Protein AF-A0A5K0VNT0-F1 (afdb_monomer)

Nearest PDB structures (foldseek):
  3ns5-assembly2_B  TM=8.985E-01  e=3.553E-05  Saccharomyces cerevisiae
  3ns6-assembly1_A  TM=9.256E-01  e=9.520E-05  Saccharomyces cerevisiae
  4uer-assembly1_b  TM=9.353E-01  e=1.238E-04  Lachancea kluyveri
  5kw1-assembly1_A  TM=8.447E-01  e=2.543E-03  Homo sapiens
  5kvy-assembly1_B  TM=8.331E-01  e=3.532E-03  Homo sapiens

Organism: NCBI:txid210225

Structure (mmCIF, N/CA/C/O backbone):
data_AF-A0A5K0VNT0-F1
#
_entry.id   AF-A0A5K0VNT0-F1
#
loop_
_atom_site.group_PDB
_atom_site.id
_atom_site.type_symbol
_atom_site.label_atom_id
_atom_site.label_alt_id
_atom_site.label_comp_id
_atom_site.label_asym_id
_atom_site.label_entity_id
_atom_site.label_seq_id
_atom_site.pdbx_PDB_ins_code
_atom_site.Cartn_x
_atom_site.Cartn_y
_atom_site.Cartn_z
_atom_site.occupancy
_atom_site.B_iso_or_equiv
_atom_site.auth_seq_id
_atom_site.auth_comp_id
_atom_site.auth_asym_id
_atom_site.auth_atom_id
_atom_site.pdbx_PDB_model_num
ATOM 1 N N . ASP A 1 1 ? 24.158 48.956 -4.326 1.00 42.78 1 ASP A N 1
ATOM 2 C CA . ASP A 1 1 ? 23.806 47.753 -5.093 1.00 42.78 1 ASP A CA 1
ATOM 3 C C . ASP A 1 1 ? 23.844 46.566 -4.155 1.00 42.78 1 ASP A C 1
ATOM 5 O O . ASP A 1 1 ? 24.860 45.894 -4.050 1.00 42.78 1 ASP A O 1
ATOM 9 N N . ASP A 1 2 ? 22.762 46.396 -3.398 1.00 48.16 2 ASP A N 1
ATOM 10 C CA . ASP A 1 2 ? 22.486 45.163 -2.665 1.00 48.16 2 ASP A CA 1
ATOM 11 C C . ASP A 1 2 ? 21.797 44.226 -3.658 1.00 48.16 2 ASP A C 1
ATOM 13 O O . ASP A 1 2 ? 20.595 44.320 -3.910 1.00 48.16 2 ASP A O 1
ATOM 17 N N . GLU A 1 3 ? 22.601 43.403 -4.326 1.00 53.12 3 GLU A N 1
ATOM 18 C CA . GLU A 1 3 ? 22.109 42.252 -5.075 1.00 53.12 3 GLU A CA 1
ATOM 19 C C . GLU A 1 3 ? 21.756 41.172 -4.044 1.00 53.12 3 GLU A C 1
ATOM 21 O O . GLU A 1 3 ? 22.585 40.339 -3.677 1.00 53.12 3 GLU A O 1
ATOM 26 N N . ASP A 1 4 ? 20.528 41.227 -3.521 1.00 55.72 4 ASP A N 1
ATOM 27 C CA . ASP A 1 4 ? 19.900 40.099 -2.835 1.00 55.72 4 ASP A CA 1
ATOM 28 C C . ASP A 1 4 ? 19.829 38.931 -3.829 1.00 55.72 4 ASP A C 1
ATOM 30 O O . ASP A 1 4 ? 18.909 38.814 -4.644 1.00 55.72 4 ASP A O 1
ATOM 34 N N . VAL A 1 5 ? 20.853 38.078 -3.793 1.00 59.41 5 VAL A N 1
ATOM 35 C CA . VAL A 1 5 ? 20.870 36.787 -4.472 1.00 59.41 5 VAL A CA 1
ATOM 36 C C . VAL A 1 5 ? 19.773 35.952 -3.828 1.00 59.41 5 VAL A C 1
ATOM 38 O O . VAL A 1 5 ? 19.949 35.371 -2.760 1.00 59.41 5 VAL A O 1
ATOM 41 N N . ILE A 1 6 ? 18.609 35.928 -4.473 1.00 60.88 6 ILE A N 1
ATOM 42 C CA . ILE A 1 6 ? 17.539 34.990 -4.159 1.00 60.88 6 ILE A CA 1
ATOM 43 C C . ILE A 1 6 ? 18.101 33.613 -4.503 1.00 60.88 6 ILE A C 1
ATOM 45 O O . ILE A 1 6 ? 18.104 33.200 -5.663 1.00 60.88 6 ILE A O 1
ATOM 49 N N . GLU A 1 7 ? 18.643 32.941 -3.492 1.00 51.41 7 GLU A N 1
ATOM 50 C CA . GLU A 1 7 ? 19.031 31.542 -3.539 1.00 51.41 7 GLU A CA 1
ATOM 51 C C . GLU A 1 7 ? 17.740 30.762 -3.787 1.00 51.41 7 GLU A C 1
ATOM 53 O O . GLU A 1 7 ? 16.968 30.458 -2.880 1.00 51.41 7 GLU A O 1
ATOM 58 N N . SER A 1 8 ? 17.422 30.559 -5.066 1.00 51.34 8 SER A N 1
ATOM 59 C CA . SER A 1 8 ? 16.359 29.668 -5.481 1.00 51.34 8 SER A CA 1
ATOM 60 C C . SER A 1 8 ? 16.767 28.292 -4.986 1.00 51.34 8 SER A C 1
ATOM 62 O O . SER A 1 8 ? 17.549 27.613 -5.659 1.00 51.34 8 SER A O 1
ATOM 64 N N . GLU A 1 9 ? 16.286 27.923 -3.793 1.00 48.81 9 GLU 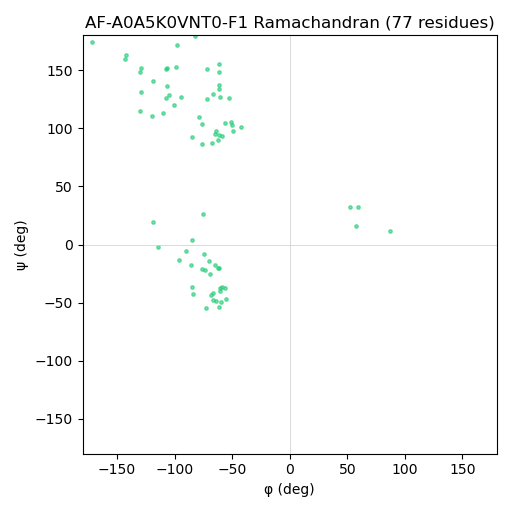A N 1
ATOM 65 C CA . GLU A 1 9 ? 16.185 26.546 -3.335 1.00 48.81 9 GLU A CA 1
ATOM 66 C C . GLU A 1 9 ? 15.679 25.772 -4.540 1.00 48.81 9 GLU A C 1
ATOM 68 O O . GLU A 1 9 ? 14.514 25.858 -4.941 1.00 48.81 9 GLU A O 1
ATOM 73 N N . THR A 1 10 ? 16.614 25.097 -5.199 1.00 48.31 10 THR A N 1
ATOM 74 C CA . THR A 1 10 ? 16.295 24.112 -6.204 1.00 48.31 10 THR A CA 1
ATOM 75 C C . THR A 1 10 ? 15.651 23.030 -5.373 1.00 48.31 10 THR A C 1
ATOM 77 O O . THR A 1 10 ? 16.352 22.200 -4.809 1.00 48.31 10 THR A O 1
ATOM 80 N N . LEU A 1 11 ? 14.335 23.152 -5.174 1.00 51.72 11 LEU A N 1
ATOM 81 C CA . LEU A 1 11 ? 13.476 22.118 -4.637 1.00 51.72 11 LEU A CA 1
ATOM 82 C C . LEU A 1 11 ? 13.834 20.898 -5.465 1.00 51.72 11 LEU A C 1
ATOM 84 O O . LEU A 1 11 ? 13.432 20.807 -6.628 1.00 51.72 11 LEU A O 1
ATOM 88 N N . GLU A 1 12 ? 14.700 20.046 -4.914 1.00 47.59 12 GLU A N 1
ATOM 89 C CA . GLU A 1 12 ? 14.992 18.742 -5.469 1.00 47.59 12 GLU A CA 1
ATOM 90 C C . GLU A 1 12 ? 13.618 18.127 -5.661 1.00 47.59 12 GLU A C 1
ATOM 92 O O . GLU A 1 12 ? 12.909 17.853 -4.692 1.00 47.59 12 GLU A O 1
ATOM 97 N N . TYR A 1 13 ? 13.178 18.063 -6.919 1.00 50.69 13 TYR A N 1
ATOM 98 C CA . TYR A 1 13 ? 11.957 17.376 -7.279 1.00 50.69 13 TYR A CA 1
ATOM 99 C C . TYR A 1 13 ? 12.170 15.970 -6.753 1.00 50.69 13 TYR A C 1
ATOM 101 O O . TYR A 1 13 ? 13.005 15.240 -7.294 1.00 50.69 13 TYR A O 1
ATOM 109 N N . ASP A 1 14 ? 11.507 15.672 -5.636 1.00 55.03 14 ASP A N 1
ATOM 110 C CA . ASP A 1 14 ? 11.658 14.437 -4.894 1.00 55.03 14 ASP A CA 1
ATOM 111 C C . ASP A 1 14 ? 11.520 13.299 -5.902 1.00 55.03 14 ASP A C 1
ATOM 113 O O . ASP A 1 14 ? 10.439 13.000 -6.417 1.00 55.03 14 ASP A O 1
ATOM 117 N N . SER A 1 15 ? 12.661 12.716 -6.267 1.00 54.59 15 SER A N 1
ATOM 118 C CA . SER A 1 15 ? 12.739 11.627 -7.235 1.00 54.59 15 SER A CA 1
ATOM 119 C C . SER A 1 15 ? 12.256 10.322 -6.589 1.00 54.59 15 SER A C 1
ATOM 121 O O . SER A 1 15 ? 12.686 9.246 -6.979 1.00 54.59 15 SER A O 1
ATOM 123 N N . GLY A 1 16 ? 11.395 10.396 -5.566 1.00 58.28 16 GLY A N 1
ATOM 124 C CA . GLY A 1 16 ? 10.835 9.261 -4.844 1.00 58.28 16 GLY A CA 1
ATOM 125 C C . GLY A 1 16 ? 9.586 8.670 -5.497 1.00 58.28 16 GLY A C 1
ATOM 126 O O . GLY A 1 16 ? 9.246 7.523 -5.225 1.00 58.28 16 GLY A O 1
ATOM 127 N N . PHE A 1 17 ? 8.916 9.396 -6.402 1.00 65.38 17 PHE A N 1
ATOM 128 C CA . PHE A 1 17 ? 7.685 8.911 -7.051 1.00 65.38 17 PHE A CA 1
ATOM 129 C C . PHE A 1 17 ? 7.905 8.126 -8.348 1.00 65.38 17 PHE A C 1
ATOM 131 O O . PHE A 1 17 ? 6.952 7.571 -8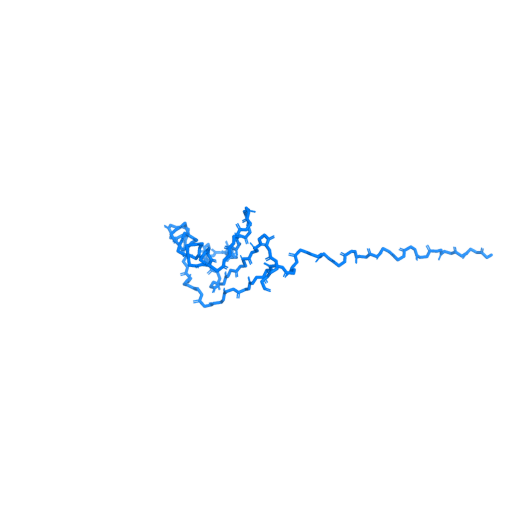.890 1.00 65.38 17 PHE A O 1
ATOM 138 N N . GLU A 1 18 ? 9.137 8.038 -8.850 1.00 75.69 18 GLU A N 1
ATOM 139 C CA . GLU A 1 18 ? 9.429 7.366 -10.125 1.00 75.69 18 GLU A CA 1
ATOM 140 C C . GLU A 1 18 ? 9.093 5.865 -10.127 1.00 75.69 18 GLU A C 1
ATOM 142 O O . GLU A 1 18 ? 8.891 5.290 -11.193 1.00 75.69 18 GLU A O 1
ATOM 147 N N . ASN A 1 19 ? 8.984 5.250 -8.945 1.00 87.12 19 ASN A N 1
ATOM 148 C CA . ASN A 1 19 ? 8.716 3.821 -8.775 1.00 87.12 19 ASN A CA 1
ATOM 149 C C . ASN A 1 19 ? 7.400 3.547 -8.030 1.00 87.12 19 ASN A C 1
ATOM 151 O O . ASN A 1 19 ? 7.233 2.461 -7.470 1.00 87.12 19 ASN A O 1
ATOM 155 N N . VAL A 1 20 ? 6.485 4.523 -7.977 1.00 89.69 20 VAL A N 1
ATOM 156 C CA . VAL A 1 20 ? 5.229 4.424 -7.220 1.00 89.69 20 VAL A CA 1
ATOM 157 C C . VAL A 1 20 ? 4.044 4.206 -8.155 1.00 89.69 20 VAL A C 1
ATOM 159 O O . VAL A 1 20 ? 3.811 4.982 -9.077 1.00 89.69 20 VAL A O 1
ATOM 162 N N . ILE A 1 21 ? 3.239 3.185 -7.868 1.00 92.44 21 ILE A N 1
ATOM 163 C CA . ILE A 1 21 ? 1.924 2.993 -8.487 1.00 92.44 21 ILE A CA 1
ATOM 164 C C . ILE A 1 21 ? 0.807 3.309 -7.492 1.00 92.44 21 ILE A C 1
ATOM 166 O O . ILE A 1 21 ? 0.960 3.119 -6.282 1.00 92.44 21 ILE A O 1
ATOM 170 N N . VAL A 1 22 ? -0.340 3.740 -8.018 1.00 93.88 22 VAL A N 1
ATOM 171 C CA . VAL A 1 22 ? -1.580 3.900 -7.251 1.00 93.88 22 VAL A CA 1
ATOM 172 C C . VAL A 1 22 ? -2.541 2.790 -7.646 1.00 93.88 22 VAL A C 1
ATOM 174 O O . VAL A 1 22 ? -2.829 2.596 -8.826 1.00 93.88 22 VAL A O 1
ATOM 177 N N . VAL A 1 23 ? -3.037 2.060 -6.652 1.00 95.00 23 VAL A N 1
ATOM 178 C CA . VAL A 1 23 ? -4.036 1.006 -6.834 1.00 95.00 23 VAL A CA 1
ATOM 179 C C . VAL A 1 23 ? -5.340 1.491 -6.228 1.00 95.00 23 VAL A C 1
ATOM 181 O O . VAL A 1 23 ? -5.418 1.661 -5.014 1.00 95.00 23 VAL A O 1
ATOM 184 N N . ASP A 1 24 ? -6.344 1.718 -7.069 1.00 96.38 24 ASP A N 1
ATOM 185 C CA . ASP A 1 24 ? -7.678 2.169 -6.662 1.00 96.38 24 ASP A CA 1
ATOM 186 C C . ASP A 1 24 ? -8.675 0.995 -6.565 1.00 96.38 24 ASP A C 1
ATOM 188 O O . ASP A 1 24 ? -8.379 -0.136 -6.964 1.00 96.38 24 ASP A O 1
ATOM 192 N N . ASN A 1 25 ? -9.871 1.272 -6.044 1.00 96.00 25 ASN A N 1
ATOM 193 C CA . ASN A 1 25 ? -10.991 0.343 -5.901 1.00 96.00 25 ASN A CA 1
ATOM 194 C C . ASN A 1 25 ? -10.673 -0.893 -5.032 1.00 96.00 25 ASN A C 1
ATOM 196 O O . ASN A 1 25 ? -11.199 -1.992 -5.235 1.00 96.00 25 ASN A O 1
ATOM 200 N N . LEU A 1 26 ? -9.810 -0.710 -4.033 1.00 96.31 26 LEU A N 1
ATOM 201 C CA . LEU A 1 26 ? -9.588 -1.672 -2.963 1.00 96.31 26 LEU A CA 1
ATOM 202 C C . LEU A 1 26 ? -10.792 -1.702 -2.007 1.00 96.31 26 LEU A C 1
ATOM 204 O O . LEU A 1 26 ? -11.469 -0.692 -1.800 1.00 96.31 26 LEU A O 1
ATOM 208 N N . PRO A 1 27 ? -11.063 -2.844 -1.357 1.00 96.25 27 PRO A N 1
ATOM 209 C CA . PRO A 1 27 ? -12.122 -2.925 -0.363 1.00 96.25 27 PRO A CA 1
ATOM 210 C C . PRO A 1 27 ? -11.863 -1.980 0.821 1.00 96.25 27 PRO A C 1
ATOM 212 O O . PRO A 1 27 ? -10.778 -1.950 1.404 1.00 96.25 27 PRO A O 1
ATOM 215 N N . VAL A 1 28 ? -12.911 -1.253 1.213 1.00 96.31 28 VAL A N 1
ATOM 216 C CA . VAL A 1 28 ? -12.921 -0.370 2.385 1.00 96.31 28 VAL A CA 1
ATOM 217 C C . VAL A 1 28 ? -13.114 -1.209 3.647 1.00 96.31 28 VAL A C 1
ATOM 219 O O . VAL A 1 28 ? -14.191 -1.765 3.885 1.00 96.31 28 VAL A O 1
ATOM 222 N N . VAL A 1 29 ? -12.068 -1.326 4.462 1.00 96.12 29 VAL A N 1
ATOM 223 C CA . VAL A 1 29 ? -12.037 -2.207 5.638 1.00 96.12 29 VAL A CA 1
ATOM 224 C C . VAL A 1 29 ? -11.587 -1.472 6.897 1.00 96.12 29 VAL A C 1
ATOM 226 O O . VAL A 1 29 ? -10.847 -0.500 6.815 1.00 96.12 29 VAL A O 1
ATOM 229 N N . GLY A 1 30 ? -12.044 -1.937 8.062 1.00 95.38 30 GLY A N 1
ATOM 230 C CA . GLY A 1 30 ? -11.560 -1.472 9.368 1.00 95.38 30 GLY A CA 1
ATOM 231 C C . GLY A 1 30 ? -10.250 -2.152 9.801 1.00 95.38 30 GLY A C 1
ATOM 232 O O . GLY A 1 30 ? -9.759 -3.038 9.089 1.00 95.38 30 GLY A O 1
ATOM 233 N N . PRO A 1 31 ? -9.713 -1.794 10.982 1.00 92.50 31 PRO A N 1
ATOM 234 C CA . PRO A 1 31 ? -8.397 -2.238 11.450 1.00 92.50 31 PRO A CA 1
ATOM 235 C C . PRO A 1 31 ? -8.279 -3.766 11.559 1.00 92.50 31 PRO A C 1
ATOM 237 O O . PRO A 1 31 ? -7.265 -4.322 11.154 1.00 92.50 31 PRO A O 1
ATOM 240 N N . ASP A 1 32 ? -9.342 -4.471 11.966 1.00 94.88 32 ASP A N 1
ATOM 241 C CA . ASP A 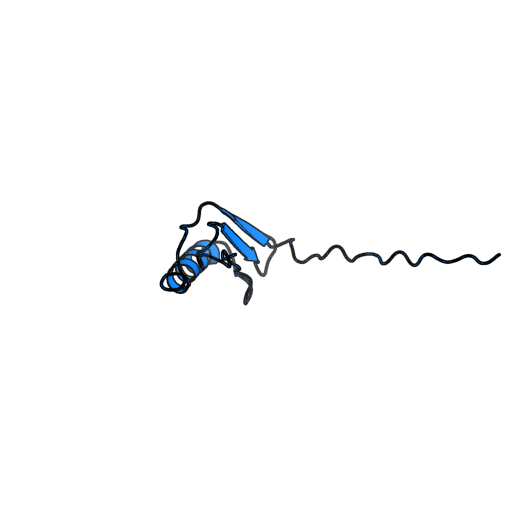1 32 ? -9.346 -5.939 12.121 1.00 94.88 32 ASP A CA 1
ATOM 242 C C . ASP A 1 32 ? -9.069 -6.715 10.820 1.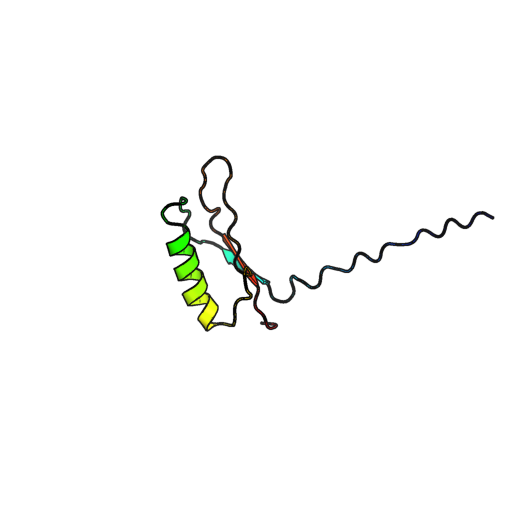00 94.88 32 ASP A C 1
ATOM 244 O O . ASP A 1 32 ? -8.748 -7.906 10.832 1.00 94.88 32 ASP A O 1
ATOM 248 N N . LYS A 1 33 ? -9.262 -6.066 9.667 1.00 94.88 33 LYS A N 1
ATOM 249 C CA . LYS A 1 33 ? -9.073 -6.657 8.336 1.00 94.88 33 LYS A CA 1
ATOM 250 C C . LYS A 1 33 ? -7.918 -6.014 7.567 1.00 94.88 33 LYS A C 1
ATOM 252 O O . LYS A 1 33 ? -7.635 -6.472 6.460 1.00 94.88 33 LYS A O 1
ATOM 257 N N . PHE A 1 34 ? -7.257 -5.006 8.138 1.00 94.44 34 PHE A N 1
ATOM 258 C CA . PHE A 1 34 ? -6.190 -4.256 7.482 1.00 94.44 34 PHE A CA 1
ATOM 259 C C . PHE A 1 34 ? -5.008 -5.158 7.114 1.00 94.44 34 PHE A C 1
ATOM 261 O O . PHE A 1 34 ? -4.689 -5.262 5.935 1.00 94.44 34 PHE A O 1
ATOM 268 N N . GLU A 1 35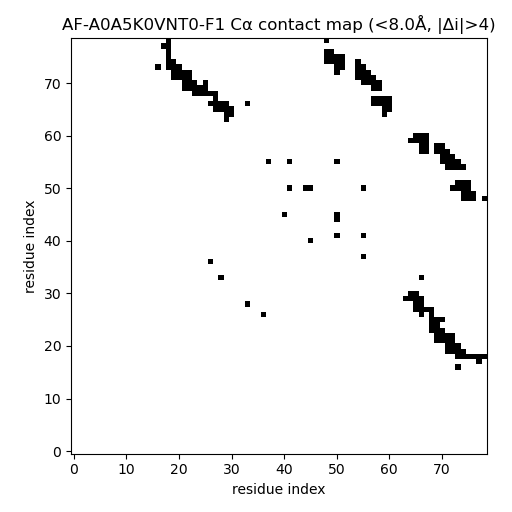 ? -4.445 -5.905 8.073 1.00 94.81 35 GLU A N 1
ATOM 269 C CA . GLU A 1 35 ? -3.317 -6.825 7.817 1.00 94.81 35 GLU A CA 1
ATOM 270 C C . GLU A 1 35 ? -3.634 -7.856 6.724 1.00 94.81 35 GLU A C 1
ATOM 272 O O . GLU A 1 35 ? -2.790 -8.197 5.896 1.00 94.81 35 GLU A O 1
ATOM 277 N N . LYS A 1 36 ? -4.878 -8.351 6.683 1.00 96.12 36 LYS A N 1
ATOM 278 C CA . LYS A 1 36 ? -5.300 -9.304 5.649 1.00 96.12 36 LYS A CA 1
ATOM 279 C C . LYS A 1 36 ? -5.347 -8.648 4.274 1.00 96.12 36 LYS A C 1
ATOM 281 O O . LYS A 1 36 ? -4.906 -9.259 3.304 1.00 96.12 36 LYS A O 1
ATOM 286 N N . LEU A 1 37 ? -5.892 -7.435 4.184 1.00 96.25 37 LEU A N 1
ATOM 287 C CA . LEU A 1 37 ? -5.947 -6.685 2.934 1.00 96.25 37 LEU A CA 1
ATOM 288 C C . LEU A 1 37 ? -4.538 -6.334 2.446 1.00 96.25 37 LEU A C 1
ATOM 290 O O . LEU A 1 37 ? -4.209 -6.615 1.295 1.00 96.25 37 LEU A O 1
ATOM 294 N N . GLU A 1 38 ? -3.698 -5.796 3.328 1.00 94.88 38 GLU A N 1
ATOM 295 C CA . GLU A 1 38 ? -2.299 -5.486 3.042 1.00 94.88 38 GLU A CA 1
ATOM 296 C C . GLU A 1 38 ? -1.551 -6.728 2.541 1.00 94.88 38 GLU A C 1
ATOM 298 O O . GLU A 1 38 ? -0.897 -6.678 1.499 1.00 94.88 38 GLU A O 1
ATOM 303 N N . GLY A 1 39 ? -1.704 -7.870 3.218 1.00 96.06 39 GLY A N 1
ATOM 304 C CA . GLY A 1 39 ? -1.083 -9.129 2.815 1.00 96.06 39 GLY A CA 1
ATOM 305 C C . GLY A 1 39 ? -1.522 -9.609 1.428 1.00 96.06 39 GLY A C 1
ATOM 306 O O . GLY A 1 39 ? -0.691 -10.080 0.651 1.00 96.06 39 GLY A O 1
ATOM 307 N N . VAL A 1 40 ? -2.807 -9.464 1.081 1.00 96.25 40 VAL A N 1
ATOM 308 C CA . VAL A 1 40 ? -3.324 -9.805 -0.257 1.00 96.25 40 VAL A CA 1
ATOM 309 C C . VAL A 1 40 ? -2.747 -8.871 -1.320 1.00 96.25 40 VAL A C 1
ATOM 311 O O . VAL A 1 40 ? -2.242 -9.356 -2.332 1.00 96.25 40 VAL A O 1
ATOM 314 N N . VAL A 1 41 ? -2.766 -7.556 -1.084 1.00 95.88 41 VAL A N 1
ATOM 315 C CA . VAL A 1 41 ? -2.207 -6.558 -2.012 1.00 95.88 41 VAL A CA 1
ATOM 316 C C . VAL A 1 41 ? -0.717 -6.816 -2.222 1.00 95.88 41 VAL A C 1
ATOM 318 O O . VAL A 1 41 ? -0.270 -6.978 -3.356 1.00 95.88 41 VAL A O 1
ATOM 321 N N . ARG A 1 42 ? 0.052 -6.983 -1.144 1.00 95.25 42 ARG A N 1
ATOM 322 C CA . ARG A 1 42 ? 1.486 -7.276 -1.221 1.00 95.25 42 ARG A CA 1
ATOM 323 C C . ARG A 1 42 ? 1.775 -8.580 -1.960 1.00 95.25 42 ARG A C 1
ATOM 325 O O . ARG A 1 42 ? 2.742 -8.646 -2.712 1.00 95.25 42 ARG A O 1
ATOM 332 N N . LYS A 1 43 ? 0.939 -9.608 -1.787 1.00 95.75 43 LYS A N 1
ATOM 333 C CA . LYS A 1 43 ? 1.089 -10.886 -2.493 1.00 95.75 43 LYS A CA 1
ATOM 334 C C . LYS A 1 43 ? 0.850 -10.753 -3.994 1.00 95.75 43 LYS A C 1
ATOM 336 O O . LYS A 1 43 ? 1.598 -11.356 -4.748 1.00 95.75 43 LYS A O 1
ATOM 341 N N . ILE A 1 44 ? -0.162 -9.996 -4.418 1.00 95.06 44 ILE A N 1
ATOM 342 C CA . ILE A 1 44 ? -0.501 -9.816 -5.839 1.00 95.06 44 ILE A CA 1
ATOM 343 C C . ILE A 1 44 ? 0.539 -8.923 -6.522 1.00 95.06 44 ILE A C 1
ATOM 345 O O . ILE A 1 44 ? 1.168 -9.328 -7.495 1.00 95.06 44 ILE A O 1
ATOM 349 N N . PHE A 1 45 ? 0.776 -7.727 -5.983 1.00 94.00 45 PHE A N 1
ATOM 350 C CA . PHE A 1 45 ? 1.693 -6.758 -6.591 1.00 94.00 45 PHE A CA 1
ATOM 351 C C . PHE A 1 45 ? 3.166 -7.145 -6.412 1.00 94.00 45 PHE A C 1
ATOM 353 O O . PHE A 1 45 ? 4.000 -6.781 -7.235 1.00 94.00 45 PHE A O 1
ATOM 360 N N . GLY A 1 46 ? 3.485 -7.977 -5.416 1.00 91.81 46 GLY A N 1
ATOM 361 C CA . GLY A 1 46 ? 4.805 -8.591 -5.275 1.00 91.81 46 GLY A CA 1
ATOM 362 C C . GLY A 1 46 ? 5.166 -9.563 -6.405 1.00 91.81 46 GLY A C 1
ATOM 363 O O . GLY A 1 46 ? 6.341 -9.862 -6.591 1.00 91.81 46 GLY A O 1
ATOM 364 N N . GLN A 1 47 ? 4.186 -10.048 -7.182 1.00 92.62 47 GLN A N 1
ATOM 365 C CA . GLN A 1 47 ? 4.457 -10.838 -8.392 1.00 92.62 47 GLN A CA 1
ATOM 366 C C . GLN A 1 47 ? 4.912 -9.965 -9.568 1.00 92.62 47 GLN A C 1
ATOM 368 O O . GLN A 1 47 ? 5.529 -10.482 -10.494 1.00 92.62 47 GLN A O 1
ATOM 373 N N . ILE A 1 48 ? 4.602 -8.666 -9.535 1.00 88.38 48 ILE A N 1
ATOM 374 C CA . ILE A 1 48 ? 4.964 -7.696 -10.576 1.00 88.38 48 ILE A CA 1
ATOM 375 C C . ILE A 1 48 ? 6.382 -7.167 -10.330 1.00 88.38 48 ILE A C 1
ATOM 377 O O . ILE A 1 48 ? 7.153 -6.985 -11.268 1.00 88.38 48 ILE A O 1
ATOM 381 N N . GLY A 1 49 ? 6.764 -6.977 -9.065 1.00 89.81 49 GLY A N 1
ATOM 382 C CA . GLY A 1 49 ? 8.102 -6.521 -8.709 1.00 89.81 49 GLY A CA 1
ATOM 383 C C . GLY A 1 49 ? 8.386 -6.556 -7.213 1.00 89.81 49 GLY A C 1
ATOM 384 O O . GLY A 1 49 ? 7.512 -6.813 -6.384 1.00 89.81 49 GLY A O 1
ATOM 385 N N . MET A 1 50 ? 9.637 -6.265 -6.853 1.00 91.62 50 MET A N 1
ATOM 386 C CA . MET A 1 50 ? 10.052 -6.188 -5.455 1.00 91.62 50 MET A CA 1
ATOM 387 C C . MET A 1 50 ? 9.555 -4.882 -4.827 1.00 91.62 50 MET A C 1
ATOM 389 O O . MET A 1 50 ? 10.120 -3.816 -5.072 1.00 91.62 50 MET A O 1
ATOM 393 N N . ILE A 1 51 ? 8.497 -4.975 -4.020 1.00 92.44 51 ILE A N 1
ATOM 394 C CA . ILE A 1 51 ? 7.976 -3.851 -3.229 1.00 92.44 51 ILE A CA 1
ATOM 395 C C . ILE A 1 51 ? 9.016 -3.477 -2.167 1.00 92.44 51 ILE A C 1
ATOM 397 O O . ILE A 1 51 ? 9.496 -4.351 -1.435 1.00 92.44 51 ILE A O 1
ATOM 401 N N . LYS A 1 52 ? 9.349 -2.188 -2.078 1.00 90.50 52 LYS A N 1
ATOM 402 C CA . LYS A 1 52 ? 10.308 -1.645 -1.111 1.00 90.50 52 LYS A CA 1
ATOM 403 C C . LYS A 1 52 ? 9.837 -1.875 0.325 1.00 90.50 52 LYS A C 1
ATOM 405 O O . LYS A 1 52 ? 8.643 -2.014 0.606 1.00 90.50 52 LYS A O 1
ATOM 410 N N . GLU A 1 53 ? 10.771 -1.915 1.271 1.00 88.25 53 GLU A N 1
ATOM 411 C CA . GLU A 1 53 ? 10.410 -1.954 2.689 1.00 88.25 53 GLU A CA 1
A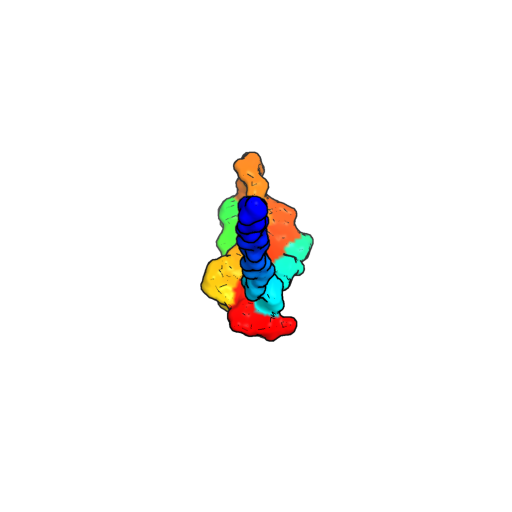TOM 412 C C . GLU A 1 53 ? 9.600 -0.701 3.060 1.00 88.25 53 GLU A C 1
ATOM 414 O O . GLU A 1 53 ? 10.022 0.413 2.766 1.00 88.25 53 GLU A O 1
ATOM 419 N N . LYS A 1 54 ? 8.419 -0.889 3.671 1.00 87.00 54 LYS A N 1
ATOM 420 C CA . LYS A 1 54 ? 7.423 0.176 3.925 1.00 87.00 54 LYS A CA 1
ATOM 421 C C . LYS A 1 54 ? 6.940 0.912 2.663 1.00 87.00 54 LYS A C 1
ATOM 423 O O . LYS A 1 54 ? 6.303 1.951 2.777 1.00 87.00 54 LYS A O 1
ATOM 428 N N . GLY A 1 55 ? 7.182 0.348 1.479 1.00 90.12 55 GLY A N 1
ATOM 429 C CA . GLY A 1 55 ? 6.746 0.909 0.201 1.00 90.12 55 GLY A CA 1
ATOM 430 C C . GLY A 1 55 ? 5.250 0.751 -0.068 1.00 90.12 55 GLY A C 1
ATOM 431 O O . GLY A 1 55 ? 4.757 1.304 -1.038 1.00 90.12 55 GLY A O 1
ATOM 432 N N . LEU A 1 56 ? 4.514 0.003 0.760 1.00 94.06 56 LEU A N 1
ATOM 433 C CA . LEU A 1 56 ? 3.060 -0.098 0.672 1.00 94.06 56 LEU A CA 1
ATOM 434 C C . LEU A 1 56 ? 2.430 0.815 1.725 1.00 94.06 56 LEU A C 1
ATOM 436 O O . LEU A 1 56 ? 2.636 0.619 2.922 1.00 94.06 56 LEU A O 1
ATOM 440 N N . TRP A 1 57 ? 1.629 1.779 1.276 1.00 94.44 57 TRP A N 1
ATOM 441 C CA . TRP A 1 57 ? 0.888 2.677 2.157 1.00 94.44 57 TRP A CA 1
ATOM 442 C C . TRP A 1 57 ? -0.594 2.740 1.781 1.00 94.44 57 TRP A C 1
ATOM 444 O O . TRP A 1 57 ? -0.952 2.928 0.618 1.00 94.44 57 TRP A O 1
ATOM 454 N N . MET A 1 58 ? -1.465 2.582 2.778 1.00 95.31 58 MET A N 1
ATOM 455 C CA . MET A 1 58 ? -2.922 2.626 2.634 1.00 95.31 58 MET A CA 1
ATOM 456 C C . MET A 1 58 ? -3.495 3.752 3.500 1.00 95.31 58 MET A C 1
ATOM 458 O O . MET A 1 58 ? -3.493 3.624 4.728 1.00 95.31 58 MET A O 1
ATOM 462 N N . PRO A 1 59 ? -4.012 4.838 2.904 1.00 95.31 59 PRO A N 1
ATOM 463 C CA . PRO A 1 59 ? -4.679 5.883 3.66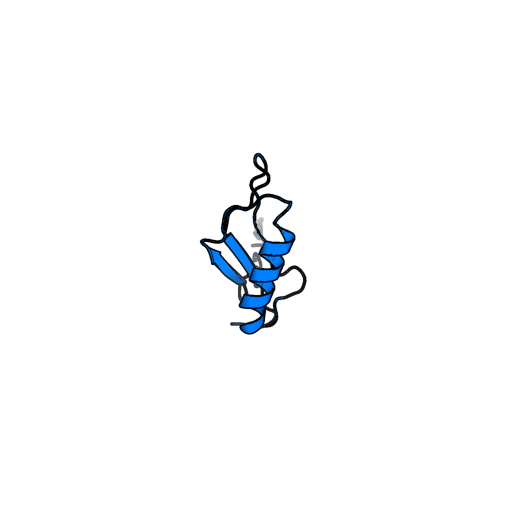4 1.00 95.31 59 PRO A CA 1
ATOM 464 C C . PRO A 1 59 ? -5.914 5.357 4.399 1.00 95.31 59 PRO A C 1
ATOM 466 O O . PRO A 1 59 ? -6.737 4.609 3.858 1.00 95.31 59 PRO A O 1
ATOM 469 N N . MET A 1 60 ? -6.058 5.801 5.647 1.00 95.06 60 MET A N 1
ATOM 470 C CA . MET A 1 60 ? -7.198 5.501 6.506 1.00 95.06 60 MET A CA 1
ATOM 471 C C . MET A 1 60 ? -7.922 6.789 6.880 1.00 95.06 60 MET A C 1
ATOM 473 O O . MET A 1 60 ? -7.306 7.819 7.147 1.00 95.06 60 MET A O 1
ATOM 477 N N . ASN A 1 61 ? -9.248 6.732 6.908 1.00 94.75 61 ASN A N 1
ATOM 478 C CA . ASN A 1 61 ? -10.071 7.828 7.387 1.00 94.75 61 ASN A CA 1
ATOM 479 C C . ASN A 1 61 ? -9.935 7.929 8.927 1.00 94.75 61 ASN A C 1
ATOM 481 O O . ASN A 1 61 ? -10.185 6.934 9.613 1.00 94.75 61 ASN A O 1
ATOM 485 N N . PRO A 1 62 ? -9.562 9.101 9.478 1.00 93.12 62 PRO A N 1
ATOM 486 C CA . PRO A 1 62 ? -9.272 9.259 10.905 1.00 93.12 62 PRO A CA 1
ATOM 487 C C . PRO A 1 62 ? -10.510 9.136 11.804 1.00 93.12 62 PRO A C 1
ATOM 489 O O . PRO A 1 62 ? -10.380 8.754 12.961 1.00 93.12 62 PRO A O 1
ATOM 492 N N . GLU A 1 63 ? -11.705 9.420 11.284 1.00 94.56 63 GLU A N 1
ATOM 493 C CA . GLU A 1 63 ? -12.959 9.364 12.044 1.00 94.56 63 GLU A CA 1
ATOM 494 C C . GLU A 1 63 ? -13.530 7.944 12.095 1.00 94.56 63 GLU A C 1
ATOM 496 O O . GLU A 1 63 ? -13.999 7.478 13.129 1.00 94.56 63 GLU A O 1
ATOM 501 N N . THR A 1 64 ? -13.493 7.235 10.965 1.00 93.75 64 THR A N 1
ATOM 502 C CA . THR A 1 64 ? -14.100 5.898 10.835 1.00 93.75 64 THR A CA 1
ATOM 503 C C . THR A 1 64 ? -13.110 4.757 11.051 1.00 93.75 64 THR A C 1
ATOM 505 O O . THR A 1 64 ? -13.534 3.607 11.166 1.00 93.75 64 THR A O 1
ATOM 508 N N . GLN A 1 65 ? -11.807 5.056 11.059 1.00 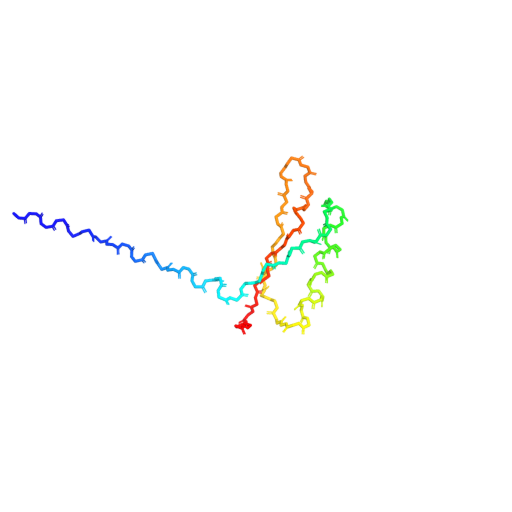93.75 65 GLN A N 1
ATOM 509 C CA . GLN A 1 65 ? -10.705 4.089 11.068 1.00 93.75 65 GLN A CA 1
ATOM 510 C C . GLN A 1 65 ? -10.805 3.033 9.954 1.00 93.75 65 GLN A C 1
ATOM 512 O O . GLN A 1 65 ? -10.389 1.887 10.125 1.00 93.75 65 GLN A O 1
ATOM 517 N N . LYS A 1 66 ? -11.365 3.404 8.798 1.00 95.62 66 LYS A N 1
ATOM 518 C CA . LYS A 1 66 ? -11.463 2.532 7.619 1.00 95.62 66 LYS A CA 1
ATOM 519 C C . LYS A 1 66 ? -10.508 2.966 6.516 1.00 95.62 66 LYS A C 1
ATOM 521 O O . LYS A 1 66 ? -10.223 4.155 6.386 1.00 95.62 66 LYS A O 1
ATOM 526 N N . THR A 1 67 ? -10.048 2.023 5.699 1.00 96.75 67 THR A N 1
ATOM 527 C CA . THR A 1 67 ? -9.253 2.323 4.498 1.00 96.75 67 THR A CA 1
ATOM 528 C C . THR A 1 67 ? -10.055 3.168 3.507 1.00 96.75 67 THR A C 1
ATOM 530 O O . THR A 1 67 ? -11.272 3.042 3.417 1.00 96.75 67 THR A O 1
ATOM 533 N N . GLN A 1 68 ? -9.389 4.037 2.747 1.00 96.44 68 GLN A N 1
ATOM 534 C CA . GLN A 1 68 ? -10.067 4.908 1.776 1.00 96.44 68 GLN A CA 1
ATOM 535 C C . GLN A 1 68 ? -10.309 4.253 0.405 1.00 96.44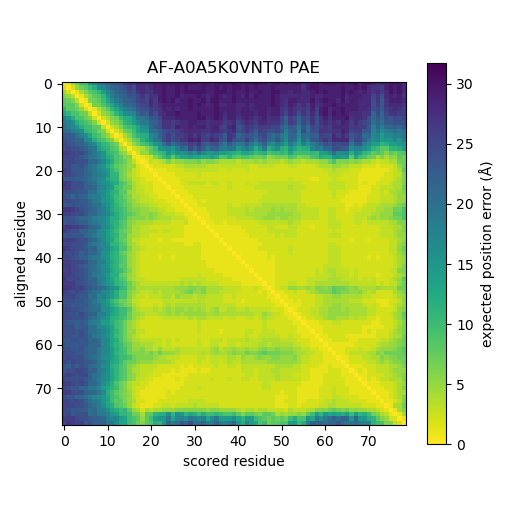 68 GLN A C 1
ATOM 537 O O . GLN A 1 68 ? -10.831 4.897 -0.497 1.00 96.44 68 GLN A O 1
ATOM 542 N N . GLY A 1 69 ? -9.964 2.973 0.254 1.00 96.75 69 GLY A N 1
ATOM 543 C CA . GLY A 1 69 ? -10.199 2.218 -0.978 1.00 96.75 69 GLY A CA 1
ATOM 544 C C . GLY A 1 69 ? -9.090 2.340 -2.022 1.00 96.75 69 GLY A C 1
ATOM 545 O O . GLY A 1 69 ? -9.263 1.863 -3.134 1.00 96.75 69 GLY A O 1
ATOM 546 N N . TYR A 1 70 ? -7.936 2.902 -1.666 1.00 96.81 70 TYR A N 1
ATOM 547 C CA . TYR A 1 70 ? -6.761 2.939 -2.529 1.00 96.81 70 TYR A CA 1
ATOM 548 C C . TYR A 1 70 ? -5.473 2.748 -1.723 1.00 96.81 70 TYR A C 1
ATOM 550 O O . TYR A 1 70 ? -5.472 2.866 -0.494 1.00 96.81 70 TYR A O 1
ATOM 558 N N . CYS A 1 71 ? -4.380 2.411 -2.406 1.00 96.25 71 CYS A N 1
ATOM 559 C CA . CYS A 1 71 ? -3.050 2.322 -1.815 1.00 96.25 71 CYS A CA 1
ATOM 560 C C . CYS A 1 71 ? -1.962 2.798 -2.776 1.00 96.25 71 CYS A C 1
ATOM 562 O O . CYS A 1 71 ? -2.136 2.788 -3.994 1.00 96.25 71 CYS A O 1
ATOM 564 N N . TYR A 1 72 ? -0.815 3.139 -2.205 1.00 95.31 72 TYR A N 1
ATOM 565 C CA . TYR A 1 72 ? 0.412 3.461 -2.918 1.00 95.31 72 TYR A CA 1
ATOM 566 C C . TYR A 1 72 ? 1.385 2.307 -2.743 1.00 95.31 72 TYR A C 1
ATOM 568 O O . TYR A 1 72 ? 1.504 1.768 -1.640 1.00 95.31 72 TYR A O 1
ATOM 576 N N . ILE A 1 73 ? 2.045 1.915 -3.827 1.00 94.56 73 ILE A N 1
ATOM 577 C CA . ILE A 1 73 ? 3.039 0.844 -3.815 1.00 94.56 73 ILE A CA 1
ATOM 578 C C . ILE A 1 73 ? 4.303 1.351 -4.498 1.00 94.56 73 ILE A C 1
ATOM 580 O O . ILE A 1 73 ? 4.289 1.614 -5.696 1.00 94.56 73 ILE A O 1
ATOM 584 N N . GLU A 1 74 ? 5.382 1.461 -3.733 1.00 92.56 74 GLU A N 1
ATOM 585 C CA . GLU A 1 74 ? 6.726 1.783 -4.200 1.00 92.56 74 GLU A CA 1
ATOM 586 C C . GLU A 1 74 ? 7.526 0.497 -4.454 1.00 92.56 74 GLU A C 1
ATOM 588 O O . GLU A 1 74 ? 7.652 -0.370 -3.579 1.00 92.56 74 GLU A O 1
ATOM 593 N N . PHE A 1 75 ? 8.098 0.378 -5.649 1.00 92.00 75 PHE A N 1
ATOM 594 C CA . PHE A 1 75 ? 9.003 -0.706 -6.023 1.00 92.00 75 PHE A CA 1
ATOM 595 C C . PHE A 1 75 ? 10.473 -0.279 -5.913 1.00 92.00 75 PHE A C 1
ATOM 597 O O . PHE A 1 75 ? 10.817 0.886 -6.075 1.00 92.00 75 PHE A O 1
ATOM 604 N N . ASN A 1 76 ? 11.369 -1.243 -5.678 1.00 84.88 76 ASN A N 1
ATOM 605 C CA . ASN A 1 76 ? 12.821 -0.998 -5.657 1.00 84.88 76 ASN A CA 1
ATOM 606 C C . ASN A 1 76 ? 13.414 -0.689 -7.042 1.00 84.88 76 ASN A C 1
ATOM 608 O O . ASN A 1 76 ? 14.568 -0.279 -7.144 1.00 84.88 76 ASN A O 1
ATOM 612 N N . THR A 1 77 ? 12.663 -0.947 -8.106 1.00 76.75 77 THR A N 1
ATOM 613 C CA . THR A 1 77 ? 13.093 -0.780 -9.494 1.00 76.75 77 THR A CA 1
ATOM 614 C C . THR A 1 77 ? 12.050 0.023 -10.254 1.00 76.75 77 THR A C 1
ATOM 616 O O . THR A 1 77 ? 10.857 -0.140 -9.983 1.00 76.75 77 THR A O 1
ATOM 619 N N . LYS A 1 78 ? 12.495 0.805 -11.248 1.00 66.19 78 LYS A N 1
ATOM 620 C CA . LYS A 1 78 ? 11.603 1.411 -12.249 1.00 66.19 78 LYS A CA 1
ATOM 621 C C . LYS A 1 78 ? 10.741 0.323 -12.874 1.00 66.19 78 LYS A C 1
ATOM 623 O O . LYS A 1 78 ? 11.280 -0.701 -13.302 1.00 66.19 78 LYS A O 1
ATOM 628 N N . GLN A 1 79 ? 9.427 0.528 -12.830 1.00 57.50 79 GLN A N 1
ATOM 629 C CA . GLN A 1 79 ? 8.447 -0.292 -13.540 1.00 57.50 79 GLN A CA 1
ATOM 630 C C . GLN A 1 79 ? 8.245 0.250 -14.950 1.00 57.50 79 GLN A C 1
ATOM 632 O O . GLN A 1 79 ? 8.262 1.492 -15.106 1.00 57.50 79 GLN A O 1
#

pLDDT: mean 83.82, std 17.39, range [42.78, 96.81]

InterPro domains:
  IPR000504 RNA recognition motif domain [PS50102] (19-79)
  IPR011400 Eukaryotic translation initiation factor 3 subunit B [PTHR14068] (6-79)
  IPR012677 Nucleotide-binding alpha-beta plait domain superfamily [G3DSA:3.30.70.330] (18-79)
  IPR035979 RNA-binding domain superfamily [SSF54928] (12-78)

Radius of gyration: 18.28 Å; Cα contacts (8 Å, |Δi|>4): 96; chains: 1; bounding box: 38×59×26 Å

Mean predicted aligned error: 9.48 Å

Solvent-accessible surface area (backbone atoms only — not comparable to full-atom values): 4864 Å² total; per-residue (Å²): 135,86,79,79,76,76,78,72,75,74,70,70,72,72,78,74,59,75,29,51,47,79,48,71,86,42,82,68,40,43,69,96,46,39,67,60,50,53,51,51,51,51,59,58,56,45,73,78,41,62,62,35,90,83,24,66,47,65,57,57,40,87,87,77,49,24,39,72,19,40,35,39,40,27,35,75,53,79,120

Secondary structure (DSSP, 8-state):
--------------TTGGGEEEE-S-----HHHHHHHHHHHHHHHTTTS-EEEEEEE--B-TTT--B-S-EEEEESS--

Sequence (79 aa):
DDEDVIESETLEYDSGFENVIVVDNLPVVGPDKFEKLEGVVRKIFGQIGMIKEKGLWMPMNPETQKTQGYCYIEFNTKQ

Foldseek 3Di:
DPPPPPPPPPPPPPPQCQQKDKFAQADKDAPVCVVVSVVVVCVVCVVVAAFDDVQKAFDADPVVRITPGMIMTGHPDRD